Protein AF-A0A7J5HGU3-F1 (afdb_monomer_lite)

Organism: Bacteroides uniformis (NCBI:txid820)

Sequence (151 aa):
MRKDPYGNYITCLTGKQFCQLRSISEKVQPYLPFTEVAFLELIKIASAIIFNKGFNNSHLSVRNGLVRFKNKFYMNGLKINTHCLTDEQYKYLWQFDTPRMDAFMTKYKPIERDVFVMTFRACKRYMITGMTKESEDTLIERLISISNLMR

pLDDT: mean 90.17, std 6.93, range [62.81, 97.12]

Radius of gyration: 15.17 Å; chains: 1; bounding box: 38×28×42 Å

Secondary structure (DSSP, 8-state):
--B-TTSPBPPPPPHHHHHHHHHHHHHH--SS--SS-HHHHHHHHHHHHHHTTTSTTHHHHHHHHHHHHHHHH-TT------SPPPHHHHHHHHTTSS---S-TTSPP-THHHHHHHHHHHHHHHHHHTTT-HHHHHHHHHHHHHHHHTT-

Structure (mmCIF, N/CA/C/O backbone):
data_AF-A0A7J5HGU3-F1
#
_entry.id   AF-A0A7J5HGU3-F1
#
loop_
_atom_site.group_PDB
_atom_site.id
_atom_site.type_symbol
_atom_site.label_atom_id
_atom_site.label_alt_id
_atom_site.label_comp_id
_atom_site.label_asym_id
_atom_site.label_entity_id
_atom_site.label_seq_id
_atom_site.pdbx_PDB_ins_code
_atom_site.Cartn_x
_atom_site.Cartn_y
_atom_site.Cartn_z
_atom_site.occupancy
_atom_site.B_iso_or_equiv
_atom_site.auth_seq_id
_atom_site.auth_comp_id
_atom_site.auth_asym_id
_atom_site.auth_atom_id
_atom_site.pdbx_PDB_model_num
ATOM 1 N N . MET A 1 1 ? -2.115 -2.334 -23.445 1.00 67.00 1 MET A N 1
ATOM 2 C CA . MET A 1 1 ? -0.977 -2.119 -22.520 1.00 67.00 1 MET A CA 1
ATOM 3 C C . MET A 1 1 ? -0.627 -0.641 -22.499 1.00 67.00 1 MET A C 1
ATOM 5 O O . MET A 1 1 ? -0.541 -0.044 -23.566 1.00 67.00 1 MET A O 1
ATOM 9 N N . ARG A 1 2 ? -0.465 -0.051 -21.310 1.00 80.31 2 ARG A N 1
ATOM 10 C CA . ARG A 1 2 ? -0.113 1.368 -21.149 1.00 80.31 2 ARG A CA 1
ATOM 11 C C . ARG A 1 2 ? 1.381 1.568 -21.421 1.00 80.31 2 ARG A C 1
ATOM 13 O O . ARG A 1 2 ? 2.188 0.740 -21.004 1.00 80.31 2 ARG A O 1
ATOM 20 N N . LYS A 1 3 ? 1.738 2.652 -22.109 1.00 84.31 3 LYS A N 1
ATOM 21 C CA . LYS A 1 3 ? 3.132 3.070 -22.312 1.00 84.31 3 LYS A CA 1
ATOM 22 C C . LYS A 1 3 ? 3.461 4.273 -21.432 1.00 84.31 3 LYS A C 1
ATOM 24 O O . LYS A 1 3 ? 2.568 5.051 -21.096 1.00 84.31 3 LYS A O 1
ATOM 29 N N . ASP A 1 4 ? 4.723 4.399 -21.043 1.00 83.62 4 ASP A N 1
ATOM 30 C CA . ASP A 1 4 ? 5.253 5.633 -20.466 1.00 83.62 4 ASP A CA 1
ATOM 31 C C . ASP A 1 4 ? 5.500 6.699 -21.565 1.00 83.62 4 ASP A C 1
ATOM 33 O O . ASP A 1 4 ? 5.389 6.386 -22.756 1.00 83.62 4 ASP A O 1
ATOM 37 N N . PRO A 1 5 ? 5.841 7.954 -21.204 1.00 83.94 5 PRO A N 1
ATOM 38 C CA . PRO A 1 5 ? 6.160 9.006 -22.179 1.00 83.94 5 PRO A CA 1
ATOM 39 C C . PRO A 1 5 ? 7.347 8.693 -23.108 1.00 83.94 5 PRO A C 1
ATOM 41 O O . PRO A 1 5 ? 7.524 9.361 -24.120 1.00 83.94 5 PRO A O 1
ATOM 44 N N . TYR A 1 6 ? 8.146 7.674 -22.782 1.00 86.50 6 TYR A N 1
ATOM 45 C CA . TYR A 1 6 ? 9.328 7.238 -23.527 1.00 86.50 6 TYR A CA 1
ATOM 46 C C . TYR A 1 6 ? 9.056 5.994 -24.389 1.00 86.50 6 TYR A C 1
ATOM 48 O O . TYR A 1 6 ? 9.982 5.417 -24.956 1.00 86.50 6 TYR A O 1
ATOM 56 N N . GLY A 1 7 ? 7.797 5.554 -24.479 1.00 85.31 7 GLY A N 1
ATOM 57 C CA . GLY A 1 7 ? 7.377 4.409 -25.284 1.00 85.31 7 GLY A CA 1
ATOM 58 C C . GLY A 1 7 ? 7.597 3.033 -24.643 1.00 85.31 7 GLY A C 1
ATOM 59 O O . GLY A 1 7 ? 7.274 2.030 -25.284 1.00 85.31 7 GLY A O 1
ATOM 60 N N . ASN A 1 8 ? 8.082 2.949 -23.399 1.00 86.94 8 ASN A N 1
ATOM 61 C CA . ASN A 1 8 ? 8.245 1.678 -22.689 1.00 86.94 8 ASN A CA 1
ATOM 62 C C . ASN A 1 8 ? 6.895 1.161 -22.201 1.00 86.94 8 ASN A C 1
ATOM 64 O O . ASN A 1 8 ? 6.079 1.912 -21.662 1.00 86.94 8 ASN A O 1
ATOM 68 N N . TYR A 1 9 ? 6.676 -0.143 -22.340 1.00 87.12 9 TYR A N 1
ATOM 69 C CA . TYR A 1 9 ? 5.490 -0.792 -21.799 1.00 87.12 9 TYR A CA 1
ATOM 70 C C . TYR A 1 9 ? 5.559 -0.846 -20.274 1.00 87.12 9 TYR A C 1
ATOM 72 O O . TYR A 1 9 ? 6.513 -1.372 -19.704 1.00 87.12 9 TYR A O 1
ATOM 80 N N . ILE A 1 10 ? 4.522 -0.320 -19.622 1.00 88.69 10 ILE A N 1
ATOM 81 C CA . ILE A 1 10 ? 4.357 -0.409 -18.174 1.00 88.69 10 ILE A CA 1
ATOM 82 C C . ILE A 1 10 ? 3.791 -1.792 -17.858 1.00 88.69 10 ILE A C 1
ATOM 84 O O . ILE A 1 10 ? 2.733 -2.170 -18.368 1.00 88.69 10 ILE A O 1
ATOM 88 N N . THR A 1 11 ? 4.489 -2.541 -17.007 1.00 91.69 11 THR A N 1
ATOM 89 C CA . THR A 1 11 ? 4.041 -3.866 -16.572 1.00 91.69 11 THR A CA 1
ATOM 90 C C . THR A 1 11 ? 2.852 -3.712 -15.633 1.00 91.69 11 THR A C 1
ATOM 92 O O . THR A 1 11 ? 2.956 -3.042 -14.603 1.00 91.69 11 THR A O 1
ATOM 95 N N . CYS A 1 12 ? 1.732 -4.344 -15.974 1.00 92.44 12 CYS A N 1
ATOM 96 C CA . CYS A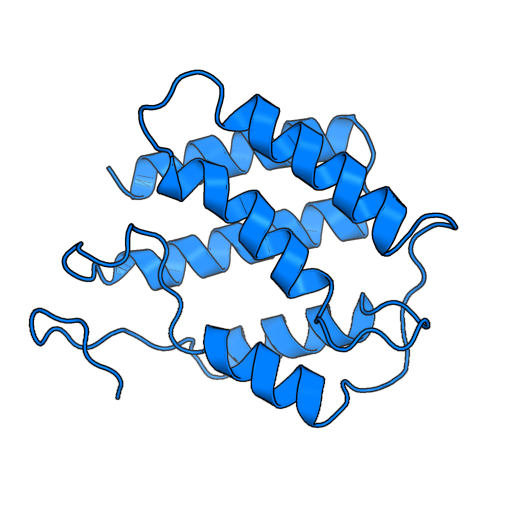 1 12 ? 0.576 -4.415 -15.091 1.00 92.44 12 CYS A CA 1
ATOM 97 C C . CYS A 1 12 ? 0.803 -5.391 -13.931 1.00 92.44 12 CYS A C 1
ATOM 99 O O . CYS A 1 12 ? 1.707 -6.241 -13.948 1.00 92.44 12 CYS A O 1
ATOM 101 N N . LEU A 1 13 ? -0.045 -5.277 -12.913 1.00 93.75 13 LEU A N 1
ATOM 102 C CA . LEU A 1 13 ? -0.183 -6.305 -11.899 1.00 93.75 13 LEU A CA 1
ATOM 103 C C . LEU A 1 13 ? -0.654 -7.607 -12.549 1.00 93.75 13 LEU A C 1
ATOM 105 O O . LEU A 1 13 ? -1.471 -7.634 -13.466 1.00 93.75 13 LEU A O 1
ATOM 109 N N . THR A 1 14 ? -0.154 -8.728 -12.041 1.00 94.88 14 THR A N 1
ATOM 110 C CA . THR A 1 14 ? -0.752 -10.024 -12.380 1.00 94.88 14 THR A CA 1
ATOM 111 C C . THR A 1 14 ? -2.179 -10.079 -11.833 1.00 94.88 14 THR A C 1
ATOM 113 O O . THR A 1 14 ? -2.463 -9.481 -10.791 1.00 94.88 14 THR A O 1
ATOM 116 N N . GLY A 1 15 ? -3.063 -10.870 -12.452 1.00 94.56 15 GLY A N 1
ATOM 117 C CA . GLY A 1 15 ? -4.441 -11.028 -11.965 1.00 94.56 15 GLY A CA 1
ATOM 118 C C . GLY A 1 15 ? -4.503 -11.394 -10.475 1.00 94.56 15 GLY A C 1
ATOM 119 O O . GLY A 1 15 ? -5.280 -10.820 -9.720 1.00 94.56 15 GLY A O 1
ATOM 120 N N . LYS A 1 16 ? -3.581 -12.246 -10.003 1.00 96.06 16 LYS A N 1
ATOM 121 C CA . LYS A 1 16 ? -3.459 -12.596 -8.578 1.00 96.06 16 LYS A CA 1
ATOM 122 C C . LYS A 1 16 ? -3.084 -11.397 -7.698 1.00 96.06 16 LYS A C 1
ATOM 124 O O . LYS A 1 16 ? -3.651 -11.245 -6.619 1.00 96.06 16 LYS A O 1
ATOM 129 N N . GLN A 1 17 ? -2.138 -10.559 -8.126 1.00 96.25 17 GLN A N 1
ATOM 130 C CA . GLN A 1 17 ? -1.740 -9.354 -7.384 1.00 96.25 17 GLN A CA 1
ATOM 131 C C . GLN A 1 17 ? -2.880 -8.330 -7.332 1.00 96.25 17 GLN A C 1
ATOM 133 O O . GLN A 1 17 ? -3.148 -7.777 -6.267 1.00 96.25 17 GLN A O 1
ATOM 138 N N . PHE A 1 18 ? -3.590 -8.129 -8.443 1.00 96.12 18 PHE A N 1
ATOM 139 C CA . PHE A 1 18 ? -4.734 -7.222 -8.498 1.00 96.12 18 PHE A CA 1
ATOM 140 C C . PHE A 1 18 ? -5.897 -7.711 -7.622 1.00 96.12 18 PHE A C 1
ATOM 142 O O . PHE A 1 18 ? -6.438 -6.946 -6.825 1.00 96.12 18 PHE A O 1
ATOM 149 N N . CYS A 1 19 ? -6.226 -9.009 -7.661 1.00 95.50 19 CYS A N 1
ATOM 150 C CA . CYS A 1 19 ? -7.222 -9.604 -6.765 1.00 95.50 19 CYS A CA 1
ATOM 151 C C . CYS A 1 19 ? -6.851 -9.433 -5.284 1.00 95.50 19 CYS A C 1
ATOM 153 O O . CYS A 1 19 ? -7.722 -9.163 -4.458 1.00 95.50 19 CYS A O 1
ATOM 155 N N . GLN A 1 20 ? -5.564 -9.555 -4.933 1.00 95.75 20 GLN A N 1
ATOM 156 C CA . GLN A 1 20 ? -5.093 -9.287 -3.571 1.00 95.75 20 GLN A CA 1
ATOM 157 C C . GLN A 1 20 ? -5.295 -7.821 -3.180 1.00 95.75 20 GLN A C 1
ATOM 159 O O . GLN A 1 20 ? -5.806 -7.558 -2.092 1.00 95.75 20 GLN A O 1
ATOM 164 N N . LEU A 1 21 ? -4.926 -6.882 -4.056 1.00 96.56 21 LEU A N 1
ATOM 165 C CA . LEU A 1 21 ? -5.111 -5.449 -3.826 1.00 96.56 21 LEU A CA 1
ATOM 166 C C . LEU A 1 21 ? -6.589 -5.109 -3.612 1.00 96.56 21 LEU A C 1
ATOM 168 O O . LEU A 1 21 ? -6.925 -4.446 -2.629 1.00 96.56 21 LEU A O 1
ATOM 172 N N . ARG A 1 22 ? -7.468 -5.620 -4.481 1.00 95.88 22 ARG A N 1
ATOM 173 C CA . ARG A 1 22 ? -8.924 -5.473 -4.372 1.00 95.88 22 ARG A CA 1
ATOM 174 C C . ARG A 1 22 ? -9.445 -6.016 -3.046 1.00 95.88 22 ARG A C 1
ATOM 176 O O . ARG A 1 22 ? -10.071 -5.276 -2.300 1.00 95.88 22 ARG A O 1
ATOM 183 N N . SER A 1 23 ? -9.138 -7.274 -2.730 1.00 95.06 23 SER A N 1
ATOM 184 C CA . SER A 1 23 ? -9.653 -7.928 -1.523 1.00 95.06 23 SER A CA 1
ATOM 185 C C . SER A 1 23 ? -9.218 -7.214 -0.240 1.00 95.06 23 SER A C 1
ATOM 187 O O . SER A 1 23 ? -9.994 -7.112 0.706 1.00 95.06 23 SER A O 1
ATOM 189 N N . ILE A 1 24 ? -7.982 -6.706 -0.188 1.00 95.25 24 ILE A N 1
ATOM 190 C CA . ILE A 1 24 ? -7.520 -5.916 0.961 1.00 95.25 24 ILE A CA 1
ATOM 191 C C . ILE A 1 24 ? -8.256 -4.579 1.007 1.00 95.25 24 ILE A C 1
ATOM 193 O O . ILE A 1 24 ? -8.726 -4.203 2.075 1.00 95.25 24 ILE A O 1
ATOM 197 N N . SER A 1 25 ? -8.377 -3.901 -0.136 1.00 95.25 25 SER A N 1
ATOM 198 C CA . SER A 1 25 ? -9.062 -2.612 -0.242 1.00 95.25 25 SER A CA 1
ATOM 199 C C . SER A 1 25 ? -10.506 -2.699 0.241 1.00 95.25 25 SER A C 1
ATOM 201 O O . SER A 1 25 ? -10.897 -1.887 1.064 1.00 95.25 25 SER A O 1
ATOM 203 N N . GLU A 1 26 ? -11.257 -3.720 -0.180 1.00 94.94 26 GLU A N 1
ATOM 204 C CA . GLU A 1 26 ? -12.624 -3.988 0.290 1.00 94.94 26 GLU A CA 1
ATOM 205 C C . GLU A 1 26 ? -12.667 -4.190 1.809 1.00 94.94 26 GLU A C 1
ATOM 207 O O . GLU A 1 26 ? -13.443 -3.532 2.496 1.00 94.94 26 GLU A O 1
ATOM 212 N N . LYS A 1 27 ? -11.791 -5.048 2.351 1.00 93.62 27 LYS A N 1
ATOM 213 C CA . LYS A 1 27 ? -11.782 -5.400 3.781 1.00 93.62 27 LYS A CA 1
ATOM 214 C C . LYS A 1 27 ? -11.449 -4.242 4.705 1.00 93.62 27 LYS A C 1
ATOM 216 O O . LYS A 1 27 ? -11.909 -4.240 5.843 1.00 93.62 27 LYS A O 1
ATOM 221 N N . VAL A 1 28 ? -10.597 -3.320 4.268 1.00 93.31 28 VAL A N 1
ATOM 222 C CA . VAL A 1 28 ? -10.188 -2.185 5.102 1.00 93.31 28 VAL A CA 1
ATOM 223 C C . VAL A 1 28 ? -10.969 -0.918 4.789 1.00 93.31 28 VAL A C 1
ATOM 225 O O . VAL A 1 28 ? -10.821 0.044 5.526 1.00 93.31 28 VAL A O 1
ATOM 228 N N . GLN A 1 29 ? -11.795 -0.889 3.739 1.00 94.69 29 GLN A N 1
ATOM 229 C CA . GLN A 1 29 ? -12.555 0.307 3.386 1.00 94.69 29 GLN A CA 1
ATOM 230 C C . GLN A 1 29 ? -13.437 0.754 4.568 1.00 94.69 29 GLN A C 1
ATOM 232 O O . GLN A 1 29 ? -14.161 -0.068 5.125 1.00 94.69 29 GLN A O 1
ATOM 237 N N . PRO A 1 30 ? -13.399 2.032 4.980 1.00 91.50 30 PRO A N 1
ATOM 238 C CA . PRO A 1 30 ? -14.270 2.528 6.037 1.00 91.50 30 PRO A CA 1
ATOM 239 C C . PRO A 1 30 ? -15.746 2.399 5.660 1.00 91.50 30 PRO A C 1
ATOM 241 O O . PRO A 1 30 ? -16.107 2.517 4.494 1.00 91.50 30 PRO A O 1
ATOM 244 N N . TYR A 1 31 ? -16.605 2.243 6.668 1.00 83.00 31 TYR A N 1
ATOM 245 C CA . TYR A 1 31 ? -18.061 2.247 6.476 1.00 83.00 31 TYR A CA 1
ATOM 246 C C . TYR A 1 31 ? -18.592 3.599 5.967 1.00 83.00 31 TYR A C 1
ATOM 248 O O . TYR A 1 31 ? -19.632 3.664 5.319 1.00 83.00 31 TYR A O 1
ATOM 256 N N . LEU A 1 32 ? -17.886 4.693 6.274 1.00 82.88 32 LEU A N 1
ATOM 257 C CA . LEU A 1 32 ? -18.253 6.022 5.795 1.00 82.88 32 LEU A CA 1
ATOM 258 C C . LEU A 1 32 ? -18.148 6.097 4.258 1.00 82.88 32 LEU A C 1
ATOM 260 O O . LEU A 1 32 ? -17.218 5.520 3.688 1.00 82.88 32 LEU A O 1
ATOM 264 N N . PRO A 1 33 ? -19.052 6.836 3.586 1.00 82.69 33 PRO A N 1
ATOM 265 C CA . PRO A 1 33 ? -19.189 6.831 2.130 1.00 82.69 33 PRO A CA 1
ATOM 266 C C . PRO A 1 33 ? -18.127 7.704 1.438 1.00 82.69 33 PRO A C 1
ATOM 268 O O . PRO A 1 33 ? -18.438 8.700 0.790 1.00 82.69 33 PRO A O 1
ATOM 271 N N . PHE A 1 34 ? -16.853 7.349 1.586 1.00 87.75 34 PHE A N 1
ATOM 272 C CA . PHE A 1 34 ? -15.759 8.001 0.868 1.00 87.75 34 PHE A CA 1
ATOM 273 C C . PHE A 1 34 ? -15.736 7.571 -0.598 1.00 87.75 34 PHE A C 1
ATOM 275 O O . PHE A 1 34 ? -15.912 6.392 -0.906 1.00 87.75 34 PHE A O 1
ATOM 282 N N . THR A 1 35 ? -15.459 8.502 -1.508 1.00 88.12 35 THR A N 1
ATOM 283 C CA . THR A 1 35 ? -15.198 8.169 -2.917 1.00 88.12 35 THR A CA 1
ATOM 284 C C . THR A 1 35 ? -13.792 7.596 -3.092 1.00 88.12 35 THR A C 1
ATOM 286 O O . THR A 1 35 ? -13.554 6.780 -3.984 1.00 88.12 35 THR A O 1
ATOM 289 N N . GLU A 1 36 ? -12.856 7.960 -2.210 1.00 93.25 36 GLU A N 1
ATOM 290 C CA . GLU A 1 36 ? -11.508 7.408 -2.204 1.00 93.25 36 GLU A CA 1
ATOM 291 C C . GLU A 1 36 ? -11.470 5.989 -1.628 1.00 93.25 36 GLU A C 1
ATOM 293 O O . GLU A 1 36 ? -12.190 5.635 -0.693 1.00 93.25 36 GLU A O 1
ATOM 298 N N . VAL A 1 37 ? -10.543 5.176 -2.134 1.00 95.50 37 VAL A N 1
ATOM 299 C CA . VAL A 1 37 ? -10.235 3.869 -1.546 1.00 95.50 37 VAL A CA 1
ATOM 300 C C . VAL A 1 37 ? -9.142 4.059 -0.501 1.00 95.50 37 VAL A C 1
ATOM 302 O O . VAL A 1 37 ? -7.988 4.327 -0.844 1.00 95.50 37 VAL A O 1
ATOM 305 N N . ALA A 1 38 ? -9.484 3.889 0.776 1.00 95.69 38 ALA A N 1
ATOM 306 C CA . ALA A 1 38 ? -8.595 4.208 1.892 1.00 95.69 38 ALA A CA 1
ATOM 307 C C . ALA A 1 38 ? -7.270 3.436 1.811 1.00 95.69 38 ALA A C 1
ATOM 309 O O . ALA A 1 38 ? -6.197 3.990 2.038 1.00 95.69 38 ALA A O 1
ATOM 310 N N . PHE A 1 39 ? -7.304 2.161 1.418 1.00 96.75 39 PHE A N 1
ATOM 311 C CA . PHE A 1 39 ? -6.067 1.396 1.273 1.00 96.75 39 PHE A CA 1
ATOM 312 C C . PHE A 1 39 ? -5.120 1.978 0.214 1.00 96.75 39 PHE A C 1
ATOM 314 O O . PHE A 1 39 ? -3.904 1.970 0.397 1.00 96.75 39 PHE A O 1
ATOM 321 N N . LEU A 1 40 ? -5.663 2.525 -0.874 1.00 96.56 40 LEU A N 1
ATOM 322 C CA . LEU A 1 40 ? -4.867 3.140 -1.934 1.00 96.56 40 LEU A CA 1
ATOM 323 C C . LEU A 1 40 ? -4.307 4.496 -1.499 1.00 96.56 40 LEU A C 1
ATOM 325 O O . LEU A 1 40 ? -3.164 4.804 -1.827 1.00 96.56 40 LEU A O 1
ATOM 329 N N . GLU A 1 41 ? -5.049 5.263 -0.696 1.00 96.62 41 GLU A N 1
ATOM 330 C CA . GLU A 1 41 ? -4.529 6.483 -0.063 1.00 96.62 41 GLU A CA 1
ATOM 331 C C . GLU A 1 41 ? -3.335 6.187 0.850 1.00 96.62 41 GLU A C 1
ATOM 333 O O . GLU A 1 41 ? -2.321 6.885 0.803 1.00 96.62 41 GLU A O 1
ATOM 338 N N . LEU A 1 42 ? -3.398 5.098 1.623 1.00 96.81 42 LEU A N 1
ATOM 339 C CA . LEU A 1 42 ? -2.262 4.648 2.426 1.00 96.81 42 LEU A CA 1
ATOM 340 C C . LEU A 1 42 ? -1.048 4.298 1.554 1.00 96.81 42 LEU A C 1
ATOM 342 O O . LEU A 1 42 ? 0.073 4.690 1.878 1.00 96.81 42 LEU A O 1
ATOM 346 N N . ILE A 1 43 ? -1.256 3.590 0.440 1.00 96.00 43 ILE A N 1
ATOM 347 C CA . ILE A 1 43 ? -0.173 3.252 -0.496 1.00 96.00 43 ILE A CA 1
ATOM 348 C C . ILE A 1 43 ? 0.428 4.519 -1.109 1.00 96.00 43 ILE A C 1
ATOM 350 O O . ILE A 1 43 ? 1.650 4.605 -1.222 1.00 96.00 43 ILE A O 1
ATOM 354 N N . LYS A 1 44 ? -0.385 5.519 -1.472 1.00 93.69 44 LYS A N 1
ATOM 355 C CA . LYS A 1 44 ? 0.102 6.812 -1.982 1.00 93.69 44 LYS A CA 1
ATOM 356 C C . LYS A 1 44 ? 0.996 7.516 -0.965 1.00 93.69 44 LYS A C 1
ATOM 358 O O . LYS A 1 44 ? 2.093 7.943 -1.320 1.00 93.69 44 LYS A O 1
ATOM 363 N N . ILE A 1 45 ? 0.562 7.575 0.296 1.00 94.69 45 ILE A N 1
ATOM 364 C CA . ILE A 1 45 ? 1.361 8.132 1.396 1.00 94.69 45 ILE A CA 1
ATOM 365 C C . ILE A 1 45 ? 2.677 7.361 1.531 1.00 94.69 45 ILE A C 1
ATOM 367 O O . ILE A 1 45 ? 3.742 7.967 1.526 1.00 94.69 45 ILE A O 1
ATOM 371 N N . ALA A 1 46 ? 2.628 6.030 1.585 1.00 93.75 46 ALA A N 1
ATOM 372 C CA . ALA A 1 46 ? 3.818 5.190 1.716 1.00 93.75 46 ALA A CA 1
ATOM 373 C C . ALA A 1 46 ? 4.797 5.353 0.538 1.00 93.75 46 ALA A C 1
ATOM 375 O O . ALA A 1 46 ? 6.013 5.405 0.728 1.00 93.75 46 ALA A O 1
ATOM 376 N N . SER A 1 47 ? 4.266 5.499 -0.676 1.00 91.19 47 SER A N 1
ATOM 377 C CA . SER A 1 47 ? 5.058 5.678 -1.896 1.00 91.19 47 SER A CA 1
ATOM 378 C C . SER A 1 47 ? 5.819 7.006 -1.913 1.00 91.19 47 SER A C 1
ATOM 380 O O . SER A 1 47 ? 6.817 7.121 -2.618 1.00 91.19 47 SER A O 1
ATOM 382 N N . ALA A 1 48 ? 5.432 7.990 -1.091 1.00 88.06 48 ALA A N 1
ATOM 383 C CA . ALA A 1 48 ? 6.142 9.263 -0.986 1.00 88.06 48 ALA A CA 1
ATOM 384 C C . ALA A 1 48 ? 7.595 9.112 -0.496 1.00 88.06 48 ALA A C 1
ATOM 386 O O . ALA A 1 48 ? 8.436 9.920 -0.884 1.00 88.06 48 ALA A O 1
ATOM 387 N N . ILE A 1 49 ? 7.924 8.084 0.303 1.00 87.94 49 ILE A N 1
ATOM 388 C CA . ILE A 1 49 ? 9.327 7.779 0.657 1.00 87.94 49 ILE A CA 1
ATOM 389 C C . ILE A 1 49 ? 10.140 7.400 -0.587 1.00 87.94 49 ILE A C 1
ATOM 391 O O . ILE A 1 49 ? 11.303 7.779 -0.693 1.00 87.94 49 ILE A O 1
ATOM 395 N N . ILE A 1 50 ? 9.518 6.687 -1.526 1.00 85.00 50 ILE A N 1
ATOM 396 C CA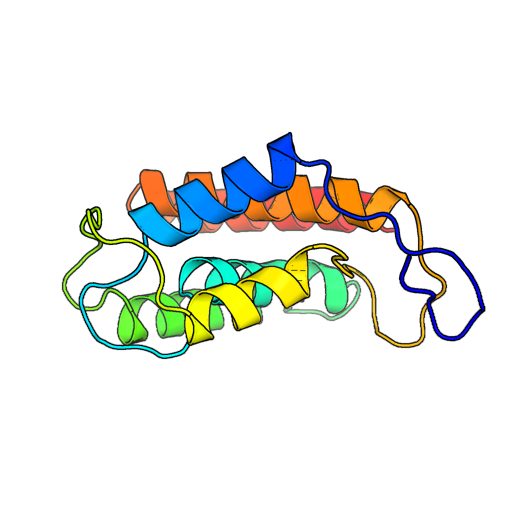 . ILE A 1 50 ? 10.166 6.168 -2.732 1.00 85.00 50 ILE A CA 1
ATOM 397 C C . ILE A 1 50 ? 10.300 7.285 -3.777 1.00 85.00 50 ILE A C 1
ATOM 399 O O . ILE A 1 50 ? 11.376 7.460 -4.348 1.00 85.00 50 ILE A O 1
ATOM 403 N N . PHE A 1 51 ? 9.251 8.094 -3.974 1.00 80.25 51 PHE A N 1
ATOM 404 C CA . PHE A 1 51 ? 9.282 9.242 -4.890 1.00 80.25 51 PHE A CA 1
ATOM 405 C C . PHE A 1 51 ? 10.263 10.328 -4.447 1.00 80.25 51 PHE A C 1
ATOM 407 O O . PHE A 1 51 ? 10.979 10.887 -5.271 1.00 80.25 51 PHE A O 1
ATOM 414 N N . ASN A 1 52 ? 10.326 10.609 -3.144 1.00 77.31 52 ASN A N 1
ATOM 415 C CA . ASN A 1 52 ? 11.187 11.653 -2.590 1.00 77.31 52 ASN A CA 1
ATOM 416 C C . ASN A 1 52 ? 12.559 11.108 -2.163 1.00 77.31 52 ASN A C 1
ATOM 418 O O . ASN A 1 52 ? 13.177 11.635 -1.232 1.00 77.31 52 ASN A O 1
ATOM 422 N N . LYS A 1 53 ? 13.041 10.038 -2.812 1.00 70.69 53 LYS A N 1
ATOM 423 C CA . LYS A 1 53 ? 14.379 9.492 -2.559 1.00 70.69 53 LYS A CA 1
ATOM 424 C C . LYS A 1 53 ? 15.428 10.602 -2.731 1.00 70.69 53 LYS A C 1
ATOM 426 O O . LYS A 1 53 ? 15.471 11.266 -3.759 1.00 70.69 53 LYS A O 1
ATOM 431 N N . GLY A 1 54 ? 16.253 10.820 -1.707 1.00 62.81 54 GLY A N 1
ATOM 432 C CA . GLY A 1 54 ? 17.288 11.865 -1.702 1.00 62.81 54 GLY A CA 1
ATOM 433 C C . GLY A 1 54 ? 16.885 13.197 -1.056 1.00 62.81 54 GLY A C 1
ATOM 434 O O . GLY A 1 54 ? 17.767 14.001 -0.771 1.00 62.81 54 GLY A O 1
ATOM 435 N N . PHE A 1 55 ? 15.604 13.419 -0.740 1.00 70.81 55 PHE A N 1
ATOM 436 C CA . PHE A 1 55 ? 15.202 14.552 0.095 1.00 70.81 55 PHE A CA 1
ATOM 437 C C . PHE A 1 55 ? 15.321 14.194 1.578 1.00 70.81 55 PHE A C 1
ATOM 439 O O . PHE A 1 55 ? 14.749 13.203 2.047 1.00 70.81 55 PHE A O 1
ATOM 446 N N . ASN A 1 56 ? 16.024 15.036 2.339 1.00 64.50 56 ASN A N 1
ATOM 447 C CA . ASN A 1 56 ? 16.023 14.948 3.796 1.00 64.50 56 ASN A CA 1
ATOM 448 C C . ASN A 1 56 ? 14.574 15.105 4.297 1.00 64.50 56 ASN A C 1
ATOM 450 O O . ASN A 1 56 ? 13.850 15.983 3.833 1.00 64.50 56 ASN A O 1
ATOM 454 N N . ASN A 1 57 ? 14.153 14.257 5.244 1.00 77.69 57 ASN A N 1
ATOM 455 C CA . ASN A 1 57 ? 12.833 14.268 5.909 1.00 77.69 57 ASN A CA 1
ATOM 456 C C . ASN A 1 57 ? 11.655 13.569 5.197 1.00 77.69 57 ASN A C 1
ATOM 458 O O . ASN A 1 57 ? 10.516 13.695 5.657 1.00 77.69 57 ASN A O 1
ATOM 462 N N . SER A 1 58 ? 11.878 12.766 4.149 1.00 80.62 58 SER A N 1
ATOM 463 C CA . SER A 1 58 ? 10.794 11.995 3.501 1.00 80.62 58 SER A CA 1
ATOM 464 C C . SER A 1 58 ? 10.004 11.108 4.484 1.00 80.62 58 SER A C 1
ATOM 466 O O . SER A 1 58 ? 8.779 11.010 4.397 1.00 80.62 58 SER A O 1
ATOM 468 N N . HIS A 1 59 ? 10.676 10.547 5.492 1.00 85.81 59 HIS A N 1
ATOM 469 C CA . HIS A 1 59 ? 10.047 9.765 6.557 1.00 85.81 59 HIS A CA 1
ATOM 470 C C . HIS A 1 59 ? 9.146 10.602 7.485 1.00 85.81 59 HIS A C 1
ATOM 472 O O . HIS A 1 59 ? 8.090 10.112 7.885 1.00 85.81 59 HIS A O 1
ATOM 478 N N . LEU A 1 60 ? 9.491 11.864 7.793 1.00 88.19 60 LEU A N 1
ATOM 479 C CA . LEU A 1 60 ? 8.608 12.756 8.566 1.00 88.19 60 LEU A CA 1
ATOM 480 C C . LEU A 1 60 ? 7.330 13.068 7.786 1.00 88.19 60 LEU A C 1
ATOM 482 O O . LEU A 1 60 ? 6.242 13.047 8.359 1.00 88.19 60 LEU A O 1
ATOM 486 N N . SER A 1 61 ? 7.451 13.317 6.478 1.00 88.00 61 SER A N 1
ATOM 487 C CA . SER A 1 61 ? 6.294 13.554 5.607 1.00 88.00 61 SER A CA 1
ATOM 488 C C . SER A 1 61 ? 5.333 12.362 5.623 1.00 88.00 61 SER A C 1
ATOM 490 O O . SER A 1 61 ? 4.130 12.536 5.827 1.00 88.00 61 SER A O 1
ATOM 492 N N . VAL A 1 62 ? 5.868 11.139 5.527 1.00 92.44 62 VAL A N 1
ATOM 493 C CA . VAL A 1 62 ? 5.061 9.917 5.631 1.00 92.44 62 VAL A CA 1
ATOM 494 C C . VAL A 1 62 ? 4.410 9.786 7.002 1.00 92.44 62 VAL A C 1
ATOM 496 O O . VAL A 1 62 ? 3.206 9.559 7.050 1.00 92.44 62 VAL A O 1
ATOM 499 N N . ARG A 1 63 ? 5.130 10.002 8.111 1.00 94.62 63 ARG A N 1
ATOM 500 C CA . ARG A 1 63 ? 4.529 9.968 9.461 1.00 94.62 63 ARG A CA 1
ATOM 501 C C . ARG A 1 63 ? 3.367 10.949 9.603 1.00 94.62 63 ARG A C 1
ATOM 503 O O . ARG A 1 63 ? 2.292 10.566 10.060 1.00 94.62 63 ARG A O 1
ATOM 510 N N . ASN A 1 64 ? 3.546 12.187 9.147 1.00 93.69 64 ASN A N 1
ATOM 511 C CA . ASN A 1 64 ? 2.483 13.192 9.151 1.00 93.69 64 ASN A CA 1
ATOM 512 C C . ASN A 1 64 ? 1.291 12.759 8.283 1.00 93.69 64 ASN A C 1
ATOM 514 O O . ASN A 1 64 ? 0.136 12.927 8.681 1.00 93.69 64 ASN A O 1
ATOM 518 N N . GLY A 1 65 ? 1.562 12.152 7.124 1.00 95.19 65 GLY A N 1
ATOM 519 C CA . GLY A 1 65 ? 0.550 11.543 6.266 1.00 95.19 65 GLY A CA 1
ATOM 520 C C . GLY A 1 65 ? -0.225 10.427 6.970 1.00 95.19 65 GLY A C 1
ATOM 521 O O . GLY A 1 65 ? -1.451 10.419 6.914 1.00 95.19 65 GLY A O 1
ATOM 522 N N . LEU A 1 66 ? 0.457 9.536 7.694 1.00 95.62 66 LEU A N 1
ATOM 523 C CA . LEU A 1 66 ? -0.163 8.435 8.439 1.00 95.62 66 LEU A CA 1
ATOM 524 C C . LEU A 1 66 ? -1.065 8.935 9.574 1.00 95.62 66 LEU A C 1
ATOM 526 O O . LEU A 1 66 ? -2.142 8.382 9.790 1.00 95.62 66 LEU A O 1
ATOM 530 N N . VAL A 1 67 ? -0.679 10.004 10.277 1.00 94.94 67 VAL A N 1
ATOM 531 C CA . VAL A 1 67 ? -1.543 10.640 11.288 1.00 94.94 67 VAL A CA 1
ATOM 532 C C . VAL A 1 67 ? -2.819 11.186 10.643 1.00 94.94 67 VAL A C 1
ATOM 534 O O . VAL A 1 67 ? -3.919 10.875 11.098 1.00 94.94 67 VAL A O 1
ATOM 537 N N . ARG A 1 68 ? -2.695 11.937 9.540 1.00 95.81 68 ARG A N 1
ATOM 538 C CA . ARG A 1 68 ? -3.853 12.471 8.798 1.00 95.81 68 ARG A CA 1
ATOM 539 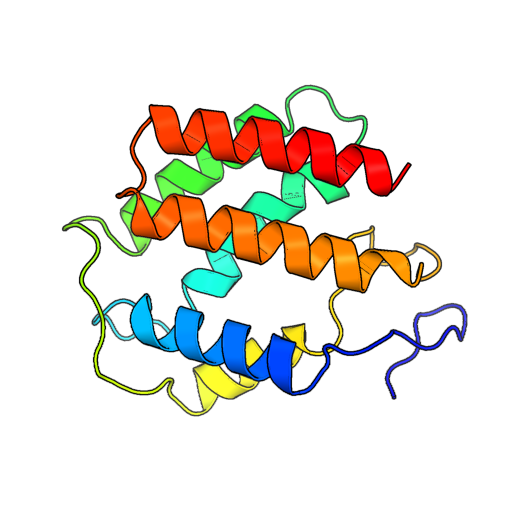C C . ARG A 1 68 ? -4.746 11.359 8.254 1.00 95.81 68 ARG A C 1
ATOM 541 O O . ARG A 1 68 ? -5.965 11.463 8.333 1.00 95.81 68 ARG A O 1
ATOM 548 N N . PHE A 1 69 ? -4.141 10.293 7.742 1.00 96.00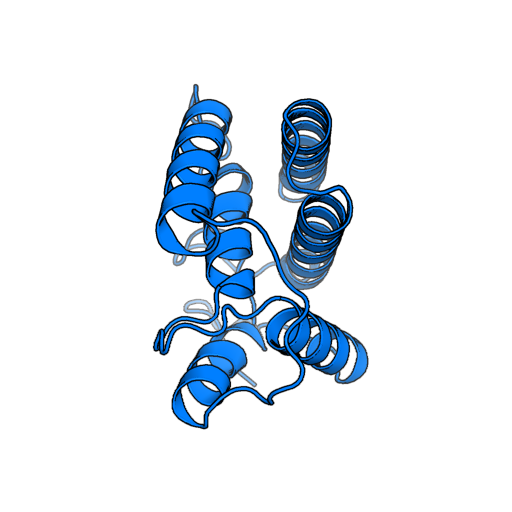 69 PHE A N 1
ATOM 549 C CA . PHE A 1 69 ? -4.829 9.114 7.235 1.00 96.00 69 PHE A CA 1
ATOM 550 C C . PHE A 1 69 ? -5.691 8.448 8.310 1.00 96.00 69 PHE A C 1
ATOM 552 O O . PHE A 1 69 ? -6.885 8.240 8.093 1.00 96.00 69 PHE A O 1
ATOM 559 N N . LYS A 1 70 ? -5.110 8.180 9.487 1.00 94.19 70 LYS A N 1
ATOM 560 C CA . LYS A 1 70 ? -5.837 7.612 10.631 1.00 94.19 70 LYS A CA 1
ATOM 561 C C . LYS A 1 70 ? -7.004 8.504 11.039 1.00 94.19 70 LYS A C 1
ATOM 563 O O . LYS A 1 70 ? -8.120 8.013 11.148 1.00 94.19 70 LYS A O 1
ATOM 568 N N . ASN A 1 71 ? -6.769 9.808 11.173 1.00 93.44 71 ASN A N 1
ATOM 569 C CA . ASN A 1 71 ? -7.811 10.754 11.577 1.00 93.44 71 ASN A CA 1
ATOM 570 C C . ASN A 1 71 ? -8.938 10.874 10.539 1.00 93.44 71 ASN A C 1
ATOM 572 O O . ASN A 1 71 ? -10.093 11.009 10.920 1.00 93.44 71 ASN A O 1
ATOM 576 N N . LYS A 1 72 ? -8.629 10.801 9.237 1.00 94.94 72 LYS A N 1
ATOM 577 C CA . LYS A 1 72 ? -9.635 10.895 8.168 1.00 94.94 72 LYS A CA 1
ATOM 578 C C . LYS A 1 72 ? -10.498 9.636 8.066 1.00 94.94 72 LYS A C 1
ATOM 580 O O . LYS A 1 72 ? -11.714 9.742 7.961 1.00 94.94 72 LYS A O 1
ATOM 585 N N . PHE A 1 73 ? -9.877 8.457 8.060 1.00 93.56 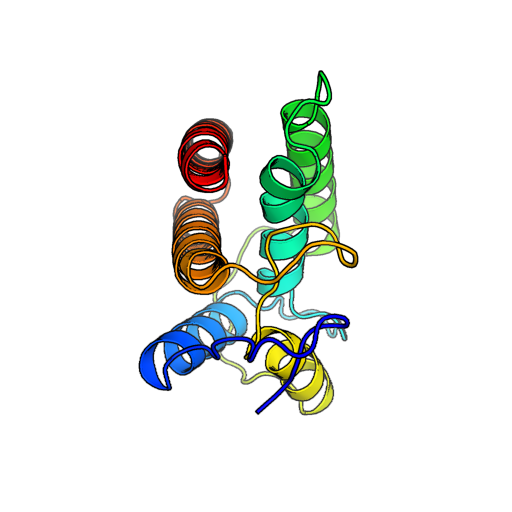73 PHE A N 1
ATOM 586 C CA . PHE A 1 73 ? -10.561 7.212 7.693 1.00 93.56 73 PHE A CA 1
ATOM 587 C C . PHE A 1 73 ? -10.921 6.317 8.884 1.00 93.56 73 PHE A C 1
ATOM 589 O O . PHE A 1 73 ? -11.889 5.566 8.804 1.00 93.56 73 PHE A O 1
ATOM 596 N N . TYR A 1 74 ? -10.173 6.396 9.988 1.00 92.81 74 TYR A N 1
ATOM 597 C CA . TYR A 1 74 ? -10.287 5.475 11.125 1.00 92.81 74 TYR A CA 1
ATOM 598 C C . TYR A 1 74 ? -10.205 6.197 12.474 1.00 92.81 74 TYR A C 1
ATOM 600 O O . TYR A 1 74 ? -9.634 5.662 13.424 1.00 92.81 74 TYR A O 1
ATOM 608 N N . MET A 1 75 ? -10.790 7.397 12.583 1.00 87.94 75 MET A N 1
ATOM 609 C CA . MET A 1 75 ? -10.836 8.160 13.842 1.00 87.94 75 MET A CA 1
ATOM 610 C C . MET A 1 75 ? -11.396 7.322 15.003 1.00 87.94 75 MET A C 1
ATOM 612 O O . MET A 1 75 ? -10.915 7.411 16.126 1.00 87.94 75 MET A O 1
ATOM 616 N N . ASN A 1 76 ? -12.365 6.452 14.700 1.00 86.31 76 ASN A N 1
ATOM 617 C CA . ASN A 1 76 ? -13.027 5.557 15.654 1.00 86.31 76 ASN A CA 1
ATOM 618 C C . ASN A 1 76 ? -12.448 4.127 15.644 1.00 86.31 76 ASN A C 1
ATOM 620 O O . ASN A 1 76 ? -13.104 3.185 16.088 1.00 86.31 76 ASN A O 1
ATOM 624 N N . GLY A 1 77 ? -11.244 3.953 15.097 1.00 86.25 77 GLY A N 1
ATOM 625 C CA . GLY A 1 77 ? -10.596 2.659 14.911 1.00 86.25 77 GLY A CA 1
ATOM 626 C C . GLY A 1 77 ? -10.943 1.967 13.589 1.00 86.25 77 GLY A C 1
ATOM 627 O O . GLY A 1 77 ? -11.908 2.300 12.898 1.00 86.25 77 GLY A O 1
ATOM 628 N N . LEU A 1 78 ? -10.113 0.988 13.227 1.00 88.81 78 LEU A N 1
ATOM 629 C CA . LEU A 1 78 ? -10.307 0.141 12.053 1.00 88.81 78 LEU A CA 1
ATOM 630 C C . LEU A 1 78 ? -11.331 -0.955 12.362 1.00 88.81 78 LEU A C 1
ATOM 632 O O . LEU A 1 78 ? -11.176 -1.702 13.327 1.00 88.81 78 LEU A O 1
ATOM 636 N N . LYS A 1 79 ? -12.338 -1.095 11.500 1.00 88.56 79 LYS A N 1
ATOM 637 C CA . LYS A 1 79 ? -13.269 -2.228 11.495 1.00 88.56 79 LYS A CA 1
ATOM 638 C C . LYS A 1 79 ? -13.206 -2.910 10.139 1.00 88.56 79 LYS A C 1
ATOM 640 O O . LYS A 1 79 ? -13.100 -2.233 9.120 1.00 88.56 79 LYS A O 1
ATOM 645 N N . ILE A 1 80 ? -13.257 -4.240 10.138 1.00 87.50 80 ILE A N 1
ATOM 646 C CA . ILE A 1 80 ? -13.291 -5.007 8.893 1.00 87.50 80 ILE A CA 1
ATOM 647 C C . ILE A 1 80 ? -14.625 -4.732 8.210 1.00 87.50 80 ILE A C 1
ATOM 649 O O . ILE A 1 80 ? -15.685 -4.934 8.799 1.00 87.50 80 ILE A O 1
ATOM 653 N N . ASN A 1 81 ? -14.549 -4.280 6.968 1.00 88.38 81 ASN A N 1
ATOM 654 C CA . ASN A 1 81 ? -15.707 -4.062 6.132 1.00 88.38 81 ASN A CA 1
ATOM 655 C C . ASN A 1 81 ? -16.122 -5.356 5.424 1.00 88.38 81 ASN A C 1
ATOM 657 O O . ASN A 1 81 ? -15.292 -6.174 5.018 1.00 88.38 81 ASN A O 1
ATOM 661 N N . THR A 1 82 ? -17.432 -5.532 5.306 1.00 85.81 82 THR A N 1
ATOM 662 C CA . THR A 1 82 ? -18.081 -6.681 4.668 1.00 85.81 82 THR A CA 1
ATOM 663 C C . THR A 1 82 ? -18.675 -6.328 3.306 1.00 85.81 82 THR A C 1
ATOM 665 O O . THR A 1 82 ? -19.070 -7.227 2.566 1.00 85.81 82 THR A O 1
ATOM 668 N N . HIS A 1 83 ? -18.722 -5.041 2.952 1.00 87.00 83 HIS A N 1
ATOM 669 C CA . HIS A 1 83 ? -19.257 -4.565 1.681 1.00 87.00 83 HIS A CA 1
ATOM 670 C C . HIS A 1 83 ? -18.196 -4.535 0.575 1.00 87.00 83 HIS A C 1
ATOM 672 O O . HIS A 1 83 ? -17.003 -4.358 0.824 1.00 87.00 83 HIS A O 1
ATOM 678 N N . CYS A 1 84 ? -18.643 -4.678 -0.671 1.00 91.00 84 CYS A N 1
ATOM 679 C CA . CYS A 1 84 ? -17.792 -4.471 -1.841 1.00 91.00 84 CYS A CA 1
ATOM 680 C C . CYS A 1 84 ? -17.519 -2.977 -2.065 1.00 91.00 84 CYS A C 1
ATOM 682 O O . CYS A 1 84 ? -18.269 -2.122 -1.591 1.00 91.00 84 CYS A O 1
ATOM 684 N N . LEU A 1 85 ? -16.462 -2.673 -2.822 1.00 92.75 85 LEU A N 1
ATOM 685 C CA . LEU A 1 85 ? -16.232 -1.315 -3.316 1.00 92.75 85 LEU A CA 1
ATOM 686 C C . LEU A 1 85 ? -17.367 -0.889 -4.258 1.00 92.75 85 LEU A C 1
ATOM 688 O O . LEU A 1 85 ? -17.895 -1.713 -5.007 1.00 92.75 85 LEU A O 1
ATOM 692 N N . THR A 1 86 ? -17.700 0.399 -4.250 1.00 93.06 86 THR A N 1
ATOM 693 C CA . THR A 1 86 ? -18.611 1.001 -5.232 1.00 93.06 86 THR A CA 1
ATOM 694 C C . THR A 1 86 ? -17.969 1.051 -6.620 1.00 93.06 86 THR A C 1
ATOM 696 O O . THR A 1 86 ? -16.747 0.945 -6.758 1.00 93.06 86 THR A O 1
ATOM 699 N N . ASP A 1 87 ? -18.764 1.281 -7.665 1.00 92.56 87 ASP A N 1
ATOM 700 C CA . ASP A 1 87 ? -18.245 1.403 -9.034 1.00 92.56 87 ASP A CA 1
ATOM 701 C C . ASP A 1 87 ? -17.213 2.532 -9.178 1.00 92.56 87 ASP A C 1
ATOM 703 O O . ASP A 1 87 ? -16.216 2.387 -9.888 1.00 92.56 87 ASP A O 1
ATOM 707 N N . GLU A 1 88 ? -17.410 3.654 -8.482 1.00 92.62 88 GLU A N 1
ATOM 708 C CA . GLU A 1 88 ? -16.457 4.771 -8.471 1.00 92.62 88 GLU A CA 1
ATOM 709 C C . GLU A 1 88 ? -15.141 4.392 -7.786 1.00 92.62 88 GLU A C 1
ATOM 711 O O . GLU A 1 88 ? -14.061 4.624 -8.334 1.00 92.62 88 GLU A O 1
ATOM 716 N N . GLN A 1 89 ? -15.221 3.729 -6.632 1.00 94.50 89 GLN A N 1
ATOM 717 C CA . GLN A 1 89 ? -14.054 3.208 -5.923 1.00 94.50 89 GLN A CA 1
ATOM 718 C C . GLN A 1 89 ? -13.323 2.140 -6.750 1.00 94.50 89 GLN A C 1
ATOM 720 O O . GLN A 1 89 ? -12.093 2.071 -6.739 1.00 94.50 89 GLN A O 1
ATOM 725 N N . TYR A 1 90 ? -14.052 1.328 -7.514 1.00 93.25 90 TYR A N 1
ATOM 726 C CA . TYR A 1 90 ? -13.467 0.327 -8.398 1.00 93.25 90 TYR A CA 1
ATOM 727 C C . TYR A 1 90 ? -12.752 0.965 -9.597 1.00 93.25 90 TYR A C 1
ATOM 729 O O . TYR A 1 90 ? -11.633 0.568 -9.928 1.00 93.25 90 TYR A O 1
ATOM 737 N N . LYS A 1 91 ? -13.336 2.010 -10.203 1.00 92.81 91 LYS A N 1
ATOM 738 C CA . LYS A 1 91 ? -12.660 2.841 -11.219 1.00 92.81 91 LYS A CA 1
ATOM 739 C C . LYS A 1 91 ? -11.392 3.478 -10.660 1.00 92.81 91 LYS A C 1
ATOM 741 O O . LYS A 1 91 ? -10.378 3.535 -11.353 1.00 92.81 91 LYS A O 1
ATOM 746 N N . TYR A 1 92 ? -11.433 3.933 -9.410 1.00 93.12 92 TYR A N 1
ATOM 747 C CA . TYR A 1 92 ? -10.263 4.478 -8.736 1.00 93.12 92 TYR A CA 1
ATOM 748 C C . TYR A 1 92 ? -9.175 3.418 -8.519 1.00 93.12 92 TYR A C 1
ATOM 750 O O . TYR A 1 92 ? -8.009 3.650 -8.835 1.00 93.12 92 TYR A O 1
ATOM 758 N N . LEU A 1 93 ? -9.559 2.219 -8.077 1.00 94.00 93 LEU A N 1
ATOM 759 C CA . LEU A 1 93 ? -8.652 1.087 -7.902 1.00 94.00 93 LEU A CA 1
ATOM 760 C C . LEU A 1 93 ? -7.989 0.644 -9.209 1.00 94.00 93 LEU A C 1
ATOM 762 O O . LEU A 1 93 ? -6.794 0.350 -9.218 1.00 94.00 93 LEU A O 1
ATOM 766 N N . TRP A 1 94 ? -8.720 0.669 -10.323 1.00 91.88 94 TRP A N 1
ATOM 767 C CA . TRP A 1 94 ? -8.186 0.341 -11.648 1.00 91.88 94 TRP A CA 1
ATOM 768 C C . TRP A 1 94 ? -7.001 1.211 -12.078 1.00 91.88 94 TRP A C 1
ATOM 770 O O . TRP A 1 94 ? -6.148 0.750 -12.837 1.00 91.88 94 TRP A O 1
ATOM 780 N N . GLN A 1 95 ? -6.877 2.434 -11.556 1.00 90.00 95 GLN A N 1
ATOM 781 C CA . GLN A 1 95 ? -5.733 3.307 -11.850 1.00 90.00 95 GLN A CA 1
ATOM 782 C C . GLN A 1 95 ? -4.397 2.723 -11.360 1.00 90.00 95 GLN A C 1
ATOM 784 O O . GLN A 1 95 ? -3.336 3.117 -11.847 1.00 90.00 95 GLN A O 1
ATOM 789 N N . PHE A 1 96 ? -4.448 1.764 -10.433 1.00 91.50 96 PHE A N 1
ATOM 790 C CA . PHE A 1 96 ? -3.292 1.093 -9.844 1.00 91.50 96 PHE A CA 1
ATOM 791 C C . PHE A 1 96 ? -2.954 -0.252 -10.498 1.00 91.50 96 PHE A C 1
ATOM 793 O O . PHE A 1 96 ? -1.998 -0.897 -10.072 1.00 91.50 96 PHE A O 1
ATOM 800 N N . ASP A 1 97 ? -3.680 -0.674 -11.540 1.00 91.69 97 ASP A N 1
ATOM 801 C CA . ASP A 1 97 ? -3.328 -1.881 -12.303 1.00 91.69 97 ASP A CA 1
ATOM 802 C C . ASP A 1 97 ? -1.966 -1.743 -13.002 1.00 91.69 97 ASP A C 1
ATOM 804 O O . ASP A 1 97 ? -1.207 -2.702 -13.106 1.00 91.69 97 ASP A O 1
ATOM 808 N N . THR A 1 98 ? -1.607 -0.524 -13.409 1.00 89.75 98 THR A N 1
ATOM 809 C CA . THR A 1 98 ? -0.293 -0.185 -13.974 1.00 89.75 98 THR A CA 1
ATOM 810 C C . THR A 1 98 ? 0.451 0.766 -13.030 1.00 89.75 98 THR A C 1
ATOM 812 O O . THR A 1 98 ? 0.477 1.976 -13.291 1.00 89.75 98 THR A O 1
ATOM 815 N N . PRO A 1 99 ? 0.998 0.275 -11.903 1.00 89.81 99 PRO A N 1
ATOM 816 C CA . PRO A 1 99 ? 1.559 1.142 -10.878 1.00 89.81 99 PRO A CA 1
ATOM 817 C C . PRO A 1 99 ? 2.854 1.809 -11.353 1.00 89.81 99 PRO A C 1
ATOM 819 O O . PRO A 1 99 ? 3.676 1.199 -12.042 1.00 89.81 99 PRO A O 1
ATOM 822 N N . ARG A 1 100 ? 3.043 3.064 -10.940 1.00 89.00 100 ARG A N 1
ATOM 823 C CA . ARG A 1 100 ? 4.296 3.811 -11.087 1.00 89.00 100 ARG A CA 1
ATOM 824 C C . ARG A 1 100 ? 4.842 4.140 -9.705 1.00 89.00 100 ARG A C 1
ATOM 826 O O . ARG A 1 100 ? 4.104 4.649 -8.867 1.00 89.00 100 ARG A O 1
ATOM 833 N N . MET A 1 101 ? 6.116 3.828 -9.492 1.00 89.38 101 MET A N 1
ATOM 834 C CA . MET A 1 101 ? 6.828 4.003 -8.218 1.00 89.38 101 MET A CA 1
ATOM 835 C C . MET A 1 101 ? 7.996 4.987 -8.326 1.00 89.38 101 MET A C 1
ATOM 837 O O . MET A 1 101 ? 8.674 5.238 -7.335 1.00 89.38 101 MET A O 1
ATOM 841 N N . ASP A 1 102 ? 8.233 5.542 -9.514 1.00 83.12 102 ASP A N 1
ATOM 842 C CA . ASP A 1 102 ? 9.181 6.631 -9.746 1.00 83.12 102 ASP A CA 1
ATOM 843 C C . ASP A 1 102 ? 8.467 7.837 -10.385 1.00 83.12 102 ASP A C 1
ATOM 845 O O . ASP A 1 102 ? 7.313 7.738 -10.820 1.00 83.12 102 ASP A O 1
ATOM 849 N N . ALA A 1 103 ? 9.122 8.997 -10.400 1.00 75.69 103 ALA A N 1
ATOM 850 C CA . ALA A 1 103 ? 8.518 10.247 -10.854 1.00 75.69 103 ALA A CA 1
ATOM 851 C C . ALA A 1 103 ? 7.987 10.147 -12.298 1.00 75.69 103 ALA A C 1
ATOM 853 O O . ALA A 1 103 ? 8.546 9.448 -13.141 1.00 75.69 103 ALA A O 1
ATOM 854 N N . PHE A 1 104 ? 6.919 10.886 -12.607 1.00 67.31 104 PHE A N 1
ATOM 855 C CA . PHE A 1 104 ? 6.185 10.787 -13.879 1.00 67.31 104 PHE A CA 1
ATOM 856 C C . PHE A 1 104 ? 7.059 10.930 -15.144 1.00 67.31 104 PHE A C 1
ATOM 858 O O . PHE A 1 104 ? 6.792 10.277 -16.150 1.00 67.31 104 PHE A O 1
ATOM 865 N N . MET A 1 105 ? 8.131 11.726 -15.078 1.00 73.12 105 MET A N 1
ATOM 866 C CA . MET A 1 105 ? 9.074 11.967 -16.182 1.00 73.12 105 MET A CA 1
ATOM 867 C C . MET A 1 105 ? 10.274 11.009 -16.185 1.00 73.12 105 MET A C 1
ATOM 869 O O . MET A 1 105 ? 11.312 11.306 -16.760 1.00 73.12 105 MET A O 1
ATOM 873 N N . THR A 1 106 ? 10.185 9.865 -15.513 1.00 82.25 106 THR A N 1
ATOM 874 C CA . THR A 1 106 ? 11.257 8.863 -15.523 1.00 82.25 106 THR A CA 1
ATOM 875 C C . THR A 1 106 ? 10.904 7.702 -16.440 1.00 82.25 106 THR A C 1
ATOM 877 O O . THR A 1 106 ? 9.734 7.322 -16.586 1.00 82.25 106 THR A O 1
ATOM 880 N N . LYS A 1 107 ? 11.939 7.128 -17.062 1.00 87.12 107 LYS A N 1
ATOM 881 C CA . LYS A 1 107 ? 11.817 5.900 -17.844 1.00 87.12 107 LYS A CA 1
ATOM 882 C C . LYS A 1 107 ? 11.289 4.785 -16.943 1.00 87.12 107 LYS A C 1
ATOM 884 O O . LYS A 1 107 ? 11.865 4.540 -15.883 1.00 87.12 107 LYS A O 1
ATOM 889 N N . TYR A 1 108 ? 10.231 4.108 -17.379 1.00 89.00 108 TYR A N 1
ATOM 890 C CA . TYR A 1 108 ? 9.661 2.993 -16.637 1.00 89.00 108 TYR A CA 1
ATOM 891 C C . TYR A 1 108 ? 10.702 1.892 -16.418 1.00 89.00 108 TYR A C 1
ATOM 893 O O . TYR A 1 108 ? 11.364 1.445 -17.362 1.00 89.00 108 TYR A O 1
ATOM 901 N N . LYS A 1 109 ? 10.804 1.425 -15.173 1.00 89.69 109 LYS A N 1
ATOM 902 C CA . LYS A 1 109 ? 11.618 0.264 -14.804 1.00 89.69 109 LYS A CA 1
ATOM 903 C C . LYS A 1 109 ? 10.686 -0.901 -14.438 1.00 89.69 109 LYS A C 1
ATOM 905 O O . LYS A 1 109 ? 9.836 -0.724 -13.569 1.00 89.69 109 LYS A O 1
ATOM 910 N N . PRO A 1 110 ? 10.856 -2.116 -14.998 1.00 87.94 110 PRO A N 1
ATOM 911 C CA . PRO A 1 110 ? 10.010 -3.269 -14.656 1.00 87.94 110 PRO A CA 1
ATOM 912 C C . PRO A 1 110 ? 9.922 -3.576 -13.151 1.00 87.94 110 PRO A C 1
ATOM 914 O O . PRO A 1 110 ? 8.876 -4.012 -12.668 1.00 8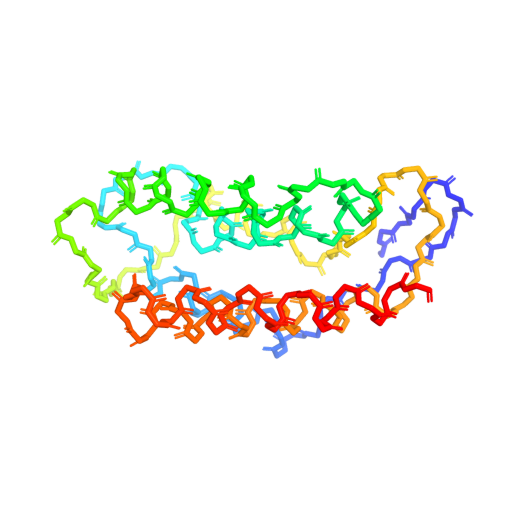7.94 110 PRO A O 1
ATOM 917 N N . ILE A 1 111 ? 10.988 -3.268 -12.403 1.00 91.25 111 ILE A N 1
ATOM 918 C CA . ILE A 1 111 ? 11.057 -3.407 -10.943 1.00 91.25 111 ILE A CA 1
ATOM 919 C C . ILE A 1 111 ? 9.997 -2.571 -10.200 1.00 91.25 111 ILE A C 1
ATOM 921 O O . ILE A 1 111 ? 9.613 -2.932 -9.091 1.00 91.25 111 ILE A O 1
ATOM 925 N N . GLU A 1 112 ? 9.453 -1.505 -10.807 1.00 93.12 112 GLU A N 1
ATOM 926 C CA . GLU A 1 112 ? 8.398 -0.669 -10.210 1.00 93.12 112 GLU A CA 1
ATOM 927 C C . GLU A 1 112 ? 7.161 -1.487 -9.819 1.00 93.12 112 GLU A C 1
ATOM 929 O O . GLU A 1 112 ? 6.555 -1.222 -8.781 1.00 93.12 112 GLU A O 1
ATOM 934 N N . ARG A 1 113 ? 6.803 -2.516 -10.603 1.00 93.50 113 ARG A N 1
ATOM 935 C CA . ARG A 1 113 ? 5.681 -3.406 -10.266 1.00 93.50 113 ARG A CA 1
ATOM 936 C C . ARG A 1 113 ? 5.958 -4.162 -8.969 1.00 93.50 113 ARG A C 1
ATOM 938 O O . ARG A 1 113 ? 5.093 -4.245 -8.100 1.00 93.50 113 ARG A O 1
ATOM 945 N N . ASP A 1 114 ? 7.153 -4.723 -8.840 1.00 94.19 114 ASP A N 1
ATOM 946 C CA . ASP A 1 114 ? 7.516 -5.538 -7.682 1.00 94.19 114 ASP A CA 1
ATOM 947 C C . ASP A 1 114 ? 7.657 -4.658 -6.433 1.00 94.19 114 ASP A C 1
ATOM 949 O O . ASP A 1 114 ? 7.144 -5.006 -5.370 1.00 94.19 114 ASP A O 1
ATOM 953 N N . VAL A 1 115 ? 8.222 -3.459 -6.589 1.00 94.88 115 VAL A N 1
ATOM 954 C CA . VAL A 1 115 ? 8.296 -2.416 -5.556 1.00 94.88 115 VAL A CA 1
ATOM 955 C C . VAL A 1 115 ? 6.903 -1.995 -5.093 1.00 94.88 115 VAL A C 1
ATOM 957 O O . VAL A 1 115 ? 6.651 -1.961 -3.890 1.00 94.88 115 VAL A O 1
ATOM 960 N N . PHE A 1 116 ? 5.960 -1.765 -6.011 1.00 95.50 116 PHE A N 1
ATOM 961 C CA . PHE A 1 116 ? 4.567 -1.488 -5.654 1.00 95.50 116 PHE A CA 1
ATOM 962 C C . PHE A 1 116 ? 3.952 -2.632 -4.837 1.00 95.50 116 PHE A C 1
ATOM 964 O O . PHE A 1 116 ? 3.304 -2.401 -3.813 1.00 95.50 116 PHE A O 1
ATOM 971 N N . VAL A 1 117 ? 4.192 -3.879 -5.256 1.00 95.94 117 VAL A N 1
ATOM 972 C CA . VAL A 1 117 ? 3.693 -5.069 -4.558 1.00 95.94 117 VAL A CA 1
ATOM 973 C C . VAL A 1 117 ? 4.272 -5.179 -3.147 1.00 95.94 117 VAL A C 1
ATOM 975 O O . VAL A 1 117 ? 3.547 -5.497 -2.201 1.00 95.94 117 VAL A O 1
ATOM 978 N N . MET A 1 118 ? 5.562 -4.895 -2.980 1.00 96.50 118 MET A N 1
ATOM 979 C CA . MET A 1 118 ? 6.212 -4.860 -1.670 1.00 96.50 118 MET A CA 1
ATOM 980 C C . MET A 1 118 ? 5.633 -3.747 -0.789 1.00 96.50 118 MET A C 1
ATOM 982 O O . MET A 1 118 ? 5.317 -4.004 0.375 1.00 96.50 118 MET A O 1
ATOM 986 N N . THR A 1 119 ? 5.407 -2.556 -1.350 1.00 96.12 119 THR A N 1
ATOM 987 C CA . THR A 1 119 ? 4.811 -1.415 -0.644 1.00 96.12 119 THR A CA 1
ATOM 988 C C . THR A 1 119 ? 3.411 -1.736 -0.143 1.00 96.12 119 THR A C 1
ATOM 990 O O . THR A 1 119 ? 3.161 -1.622 1.057 1.00 96.12 119 THR A O 1
ATOM 993 N N . PHE A 1 120 ? 2.497 -2.214 -0.997 1.00 94.88 120 PHE A N 1
ATOM 994 C CA . PHE A 1 120 ? 1.144 -2.500 -0.513 1.00 94.88 120 PHE A CA 1
ATOM 995 C C . PHE A 1 120 ? 1.123 -3.664 0.487 1.00 94.88 120 PHE A C 1
ATOM 997 O O . PHE A 1 120 ? 0.309 -3.665 1.408 1.00 94.88 120 PHE A O 1
ATOM 1004 N N . ARG A 1 121 ? 2.028 -4.649 0.381 1.00 95.81 121 ARG A N 1
ATOM 1005 C CA . ARG A 1 121 ? 2.164 -5.707 1.400 1.00 95.81 121 ARG A CA 1
ATOM 1006 C C . ARG A 1 121 ? 2.620 -5.149 2.749 1.00 95.81 121 ARG A C 1
ATOM 1008 O O . ARG A 1 121 ? 2.103 -5.585 3.778 1.00 95.81 121 ARG A O 1
ATOM 1015 N N . ALA A 1 122 ? 3.537 -4.182 2.753 1.00 96.94 122 ALA A N 1
ATOM 1016 C CA . ALA A 1 122 ? 3.950 -3.486 3.968 1.00 96.94 122 ALA A CA 1
ATOM 1017 C C . ALA A 1 122 ? 2.786 -2.676 4.568 1.00 96.94 122 ALA A C 1
ATOM 1019 O O . ALA A 1 122 ? 2.496 -2.813 5.756 1.00 96.94 122 ALA A O 1
ATOM 1020 N N . CYS A 1 123 ? 2.041 -1.936 3.739 1.00 97.12 123 CYS A N 1
ATOM 1021 C CA . CYS A 1 123 ? 0.830 -1.218 4.154 1.00 97.12 123 CYS A CA 1
ATOM 1022 C C . CYS A 1 123 ? -0.239 -2.161 4.722 1.00 97.12 123 CYS A C 1
ATOM 1024 O O . CYS A 1 123 ? -0.836 -1.872 5.756 1.00 97.12 123 CYS A O 1
ATOM 1026 N N . LYS A 1 124 ? -0.460 -3.324 4.093 1.00 96.12 124 LYS A N 1
ATOM 1027 C CA . LYS A 1 124 ? -1.365 -4.357 4.615 1.00 96.12 124 LYS A CA 1
ATOM 1028 C C . LYS A 1 124 ? -0.943 -4.770 6.022 1.00 96.12 124 LYS A C 1
ATOM 1030 O O . LYS A 1 124 ? -1.793 -4.847 6.901 1.00 96.12 124 LYS A O 1
ATOM 1035 N N . ARG A 1 125 ? 0.352 -5.042 6.230 1.00 95.69 125 ARG A N 1
ATOM 1036 C CA . ARG A 1 125 ? 0.881 -5.442 7.540 1.00 95.69 125 ARG A CA 1
ATOM 1037 C C . ARG A 1 125 ? 0.626 -4.364 8.593 1.00 95.69 125 ARG A C 1
ATOM 1039 O O . ARG A 1 125 ? 0.113 -4.695 9.650 1.00 95.69 125 ARG A O 1
ATOM 1046 N N . TYR A 1 126 ? 0.901 -3.104 8.266 1.00 95.75 126 TYR A N 1
ATOM 1047 C CA . TYR A 1 126 ? 0.626 -1.958 9.138 1.00 95.75 126 TYR A CA 1
ATOM 1048 C C . TYR A 1 126 ? -0.847 -1.875 9.574 1.00 95.75 126 TYR A C 1
ATOM 1050 O O . TYR A 1 126 ? -1.141 -1.696 10.756 1.00 95.75 126 TYR A O 1
ATOM 1058 N N . MET A 1 127 ? -1.775 -2.070 8.631 1.00 93.31 127 MET A N 1
ATOM 1059 C CA . MET A 1 127 ? -3.215 -2.064 8.912 1.00 93.31 127 MET A CA 1
ATOM 1060 C C . MET A 1 127 ? -3.628 -3.206 9.850 1.00 93.31 127 MET A C 1
ATOM 1062 O O . MET A 1 127 ? -4.331 -2.970 10.829 1.00 93.31 127 MET A O 1
ATOM 1066 N N . ILE A 1 128 ? -3.183 -4.442 9.585 1.00 90.62 128 ILE A N 1
ATOM 1067 C CA . ILE A 1 128 ? -3.591 -5.612 10.388 1.00 90.62 128 ILE A CA 1
ATOM 1068 C C . ILE A 1 128 ? -2.970 -5.629 11.789 1.00 90.62 128 ILE A C 1
ATOM 1070 O O . ILE A 1 128 ? -3.532 -6.249 12.683 1.00 90.62 128 ILE A O 1
ATOM 1074 N N . THR A 1 129 ? -1.839 -4.949 11.999 1.00 91.00 129 THR A N 1
ATOM 1075 C CA . THR A 1 129 ? -1.221 -4.781 13.325 1.00 91.00 129 THR A CA 1
ATOM 1076 C C . THR A 1 129 ? -1.813 -3.605 14.108 1.00 91.00 129 THR A C 1
ATOM 1078 O O . THR A 1 129 ? -1.215 -3.151 15.078 1.00 91.00 129 THR A O 1
ATOM 1081 N N . GLY A 1 130 ? -2.959 -3.068 13.679 1.00 89.25 130 GLY A N 1
ATOM 1082 C CA . GLY A 1 130 ? -3.687 -2.028 14.408 1.00 89.25 130 GLY A CA 1
ATOM 1083 C C . GLY A 1 130 ? -3.091 -0.624 14.297 1.00 89.25 130 GLY A C 1
ATOM 1084 O O . GLY A 1 130 ? -3.482 0.251 15.063 1.00 89.25 130 GLY A O 1
ATOM 1085 N N . MET A 1 131 ? -2.169 -0.382 13.357 1.00 92.75 131 MET A N 1
ATOM 1086 C CA . MET A 1 131 ? -1.590 0.946 13.097 1.00 92.75 131 MET A CA 1
ATOM 1087 C C . MET A 1 131 ? -0.928 1.614 14.325 1.00 92.75 131 MET A C 1
ATOM 1089 O O . MET A 1 131 ? -0.913 2.845 14.449 1.00 92.75 131 MET A O 1
ATOM 1093 N N . THR A 1 132 ? -0.371 0.805 15.234 1.00 93.12 132 THR A N 1
ATOM 1094 C CA . THR A 1 132 ? 0.383 1.244 16.420 1.00 93.12 132 THR A CA 1
ATOM 1095 C C . THR A 1 132 ? 1.680 1.964 16.046 1.00 93.12 132 THR A C 1
ATOM 1097 O O . THR A 1 132 ? 2.148 1.872 14.907 1.00 93.12 132 THR A O 1
ATOM 1100 N N . LYS A 1 133 ? 2.310 2.641 17.016 1.00 92.94 133 LYS A N 1
ATOM 1101 C CA . LYS A 1 133 ? 3.594 3.320 16.794 1.00 92.94 133 LYS A CA 1
ATOM 1102 C C . LYS A 1 133 ? 4.704 2.356 16.356 1.00 92.94 133 LYS A C 1
ATOM 1104 O O . LYS A 1 133 ? 5.391 2.635 15.383 1.00 92.94 133 LYS A O 1
ATOM 1109 N N . GLU A 1 134 ? 4.794 1.187 16.981 1.00 94.31 134 GLU A N 1
ATOM 1110 C CA . GLU A 1 134 ? 5.758 0.141 16.606 1.00 94.31 134 GLU A CA 1
ATOM 1111 C C . GLU A 1 134 ? 5.554 -0.345 15.162 1.00 94.31 134 GLU A C 1
ATOM 1113 O O . GLU A 1 134 ? 6.508 -0.540 14.402 1.00 94.31 134 GLU A O 1
ATOM 1118 N N . SER A 1 135 ? 4.293 -0.509 14.745 1.00 94.25 135 SER A N 1
ATOM 1119 C CA . SER A 1 135 ? 3.985 -0.899 13.368 1.00 94.25 135 SER A CA 1
ATOM 1120 C C . SER A 1 135 ? 4.282 0.210 12.354 1.00 94.25 135 SER A C 1
ATOM 1122 O O . SER A 1 135 ? 4.648 -0.089 11.218 1.00 94.25 135 SER A O 1
ATOM 1124 N N . GLU A 1 136 ? 4.160 1.479 12.757 1.00 95.38 136 GLU A N 1
ATOM 1125 C CA . GLU A 1 136 ? 4.545 2.647 11.958 1.00 95.38 136 GLU A CA 1
ATOM 1126 C C . GLU A 1 136 ? 6.061 2.680 11.732 1.00 95.38 136 GLU A C 1
ATOM 1128 O O . GLU A 1 136 ? 6.506 2.858 10.598 1.00 95.38 136 GLU A O 1
ATOM 1133 N N . ASP A 1 137 ? 6.849 2.448 12.783 1.00 95.25 137 ASP A N 1
ATOM 1134 C CA . ASP A 1 137 ? 8.312 2.384 12.698 1.00 95.25 137 ASP A CA 1
ATOM 1135 C C . ASP A 1 137 ? 8.750 1.234 11.781 1.00 95.25 137 ASP A C 1
ATOM 1137 O O . ASP A 1 137 ? 9.501 1.439 10.824 1.00 95.25 137 ASP A O 1
ATOM 1141 N N . THR A 1 138 ? 8.151 0.056 11.977 1.00 96.19 138 THR A N 1
ATOM 1142 C CA . THR A 1 138 ? 8.362 -1.119 11.121 1.00 96.19 138 THR A CA 1
ATOM 1143 C C . THR A 1 138 ? 8.025 -0.824 9.656 1.00 96.19 138 THR A C 1
ATOM 1145 O O . THR A 1 138 ? 8.766 -1.220 8.753 1.00 96.19 138 THR A O 1
ATOM 1148 N N . LEU A 1 139 ? 6.900 -0.147 9.393 1.00 96.38 139 LEU A N 1
ATOM 1149 C CA . LEU A 1 139 ? 6.495 0.235 8.041 1.00 96.38 139 LEU A CA 1
ATOM 1150 C C . LEU A 1 139 ? 7.556 1.132 7.398 1.00 96.38 139 LEU A C 1
ATOM 1152 O O . LEU A 1 139 ? 7.979 0.853 6.278 1.00 96.38 139 LEU A O 1
ATOM 1156 N N . ILE A 1 140 ? 8.012 2.170 8.098 1.00 95.19 140 ILE A N 1
ATOM 1157 C CA . ILE A 1 140 ? 8.986 3.135 7.573 1.00 95.19 140 ILE A CA 1
ATOM 1158 C C . ILE A 1 140 ? 10.316 2.460 7.240 1.00 95.19 140 ILE A C 1
ATOM 1160 O O . ILE A 1 140 ? 10.829 2.659 6.140 1.00 95.19 140 ILE A O 1
ATOM 1164 N N . GLU A 1 141 ? 10.841 1.617 8.128 1.00 94.38 141 GLU A N 1
ATOM 1165 C CA . GLU A 1 141 ? 12.062 0.845 7.861 1.00 94.38 141 GLU A CA 1
ATOM 1166 C C . GLU A 1 141 ? 11.931 -0.009 6.595 1.00 94.38 141 GLU A C 1
ATOM 1168 O O . GLU A 1 141 ? 12.825 -0.027 5.743 1.00 94.38 141 GLU A O 1
ATOM 1173 N N . ARG A 1 142 ? 10.784 -0.686 6.428 1.00 95.31 142 ARG A N 1
ATOM 1174 C CA . ARG A 1 142 ? 10.512 -1.484 5.225 1.00 95.31 142 ARG A CA 1
ATOM 1175 C C . ARG A 1 142 ? 10.433 -0.608 3.979 1.00 95.31 142 ARG A C 1
ATOM 1177 O O . ARG A 1 142 ? 10.995 -0.988 2.958 1.00 95.31 142 ARG A O 1
ATOM 1184 N N . LEU A 1 143 ? 9.783 0.552 4.045 1.00 94.06 143 LEU A N 1
ATOM 1185 C CA . LEU A 1 143 ? 9.681 1.473 2.909 1.00 94.06 143 LEU A CA 1
ATOM 1186 C C . LEU A 1 143 ? 11.045 2.039 2.499 1.00 94.06 143 LEU A C 1
ATOM 1188 O O . LEU A 1 143 ? 11.309 2.159 1.305 1.00 94.06 143 LEU A O 1
ATOM 1192 N N . ILE A 1 144 ? 11.931 2.326 3.456 1.00 91.62 144 ILE A N 1
ATOM 1193 C CA . ILE A 1 144 ? 13.312 2.747 3.176 1.00 91.62 144 ILE A CA 1
ATOM 1194 C C . ILE A 1 144 ? 14.079 1.623 2.467 1.00 91.62 144 ILE A C 1
ATOM 1196 O O . ILE A 1 144 ? 14.720 1.863 1.444 1.00 91.62 144 ILE A O 1
ATOM 1200 N N . SER A 1 145 ? 13.971 0.387 2.963 1.00 92.25 145 SER A N 1
ATOM 1201 C CA . SER A 1 145 ? 14.586 -0.782 2.321 1.00 92.25 145 SER A CA 1
ATOM 1202 C C . SER A 1 145 ? 14.070 -0.988 0.891 1.00 92.25 145 SER A C 1
ATOM 1204 O O . SER A 1 145 ? 14.869 -1.137 -0.032 1.00 92.25 145 SER A O 1
ATOM 1206 N N . ILE A 1 146 ? 12.751 -0.901 0.684 1.00 93.06 146 ILE A N 1
ATOM 1207 C CA . ILE A 1 146 ? 12.117 -0.983 -0.640 1.00 93.06 146 ILE A CA 1
ATOM 1208 C C . ILE A 1 146 ? 12.608 0.150 -1.553 1.00 93.06 146 ILE A C 1
ATOM 1210 O O . ILE A 1 146 ? 12.935 -0.093 -2.712 1.00 93.06 146 ILE A O 1
ATOM 1214 N N . SER A 1 147 ? 12.714 1.380 -1.039 1.00 89.81 147 SER A N 1
ATOM 1215 C CA . SER A 1 147 ? 13.204 2.531 -1.805 1.00 89.81 147 SER A CA 1
ATOM 1216 C C . SER A 1 147 ? 14.636 2.347 -2.308 1.00 89.81 147 SER A C 1
ATOM 1218 O O . SER A 1 147 ? 14.982 2.909 -3.347 1.00 89.81 147 SER A O 1
ATOM 1220 N N . ASN A 1 148 ? 15.472 1.580 -1.606 1.00 88.62 148 ASN A N 1
ATOM 1221 C CA . ASN A 1 148 ? 16.842 1.312 -2.041 1.00 88.62 148 ASN A CA 1
ATOM 1222 C C . ASN A 1 148 ? 16.908 0.366 -3.251 1.00 88.62 148 ASN A C 1
ATOM 1224 O O . ASN A 1 148 ? 17.880 0.432 -3.992 1.00 88.62 148 ASN A O 1
ATOM 1228 N N . LEU A 1 149 ? 15.870 -0.442 -3.506 1.00 88.50 149 LEU A N 1
ATOM 1229 C CA . LEU A 1 149 ? 15.773 -1.294 -4.705 1.00 88.50 149 LEU A CA 1
ATOM 1230 C C . LEU A 1 149 ? 15.528 -0.490 -5.993 1.00 88.50 149 LEU A C 1
ATOM 1232 O O . LEU A 1 149 ? 15.719 -0.999 -7.092 1.00 88.50 149 LEU A O 1
ATOM 1236 N N . MET A 1 150 ? 15.072 0.757 -5.852 1.00 83.44 150 MET A N 1
ATOM 1237 C CA . MET A 1 150 ? 14.788 1.684 -6.953 1.00 83.44 150 MET A CA 1
ATOM 1238 C C . MET A 1 150 ? 15.979 2.592 -7.314 1.00 83.44 150 MET A C 1
ATOM 1240 O O . MET A 1 150 ? 15.820 3.469 -8.180 1.00 83.44 150 MET A O 1
ATOM 1244 N N . ARG A 1 151 ? 17.121 2.438 -6.625 1.00 69.81 151 ARG A N 1
ATOM 1245 C CA . ARG A 1 151 ? 18.363 3.178 -6.895 1.00 69.81 151 ARG A CA 1
ATOM 1246 C C . ARG A 1 151 ? 19.039 2.656 -8.155 1.00 69.81 151 ARG A C 1
ATOM 1248 O O . ARG A 1 151 ? 19.145 1.423 -8.300 1.00 69.81 151 ARG A O 1
#

Foldseek 3Di:
DDAAPVRDDQDFDDPVLLVVLQVLLQFFAAPPPDLERLLVLLLVLLLQCLACPPDPCSLVSSVVSLVVSCVPRPVVFTDTHPDGDDPSNVVVSVVPRRPASYDRPDHDDNCRNVLSSQSSVLSSQCRVVRVDPVSSVVSSVSSNVSSVVVD